Protein AF-A0A420YWV5-F1 (afdb_monomer_lite)

Structure (mmCIF, N/CA/C/O backbone):
data_AF-A0A420YWV5-F1
#
_entry.id   AF-A0A420YWV5-F1
#
loop_
_atom_site.group_PDB
_atom_site.id
_atom_site.type_symbol
_atom_site.label_atom_id
_atom_site.label_alt_id
_atom_site.label_comp_id
_atom_site.label_asym_id
_atom_site.label_entity_id
_atom_site.label_seq_id
_atom_site.pdbx_PDB_ins_code
_atom_site.Cartn_x
_atom_site.Cartn_y
_atom_site.Cartn_z
_atom_site.occupancy
_atom_site.B_iso_or_equiv
_atom_site.auth_seq_id
_atom_site.auth_comp_id
_atom_site.auth_asym_id
_atom_site.auth_atom_id
_atom_site.pdbx_PDB_model_num
ATOM 1 N N . MET A 1 1 ? 76.068 -38.790 -3.952 1.00 45.09 1 MET A N 1
ATOM 2 C CA . MET A 1 1 ? 75.768 -37.367 -4.244 1.00 45.09 1 MET A CA 1
ATOM 3 C C . MET A 1 1 ? 74.320 -37.287 -4.723 1.00 45.09 1 MET A C 1
ATOM 5 O O . MET A 1 1 ? 74.036 -37.894 -5.730 1.00 45.09 1 MET A O 1
ATOM 9 N N . LYS A 1 2 ? 73.322 -36.682 -4.079 1.00 45.44 2 LYS A N 1
ATOM 10 C CA . LYS A 1 2 ? 73.175 -35.991 -2.792 1.00 45.44 2 LYS A CA 1
ATOM 11 C C . LYS A 1 2 ? 71.663 -36.065 -2.458 1.00 45.44 2 LYS A C 1
ATOM 13 O O . LYS A 1 2 ? 70.895 -35.298 -3.023 1.00 45.44 2 LYS A O 1
ATOM 18 N N . LEU A 1 3 ? 71.235 -36.886 -1.487 1.00 48.66 3 LEU A N 1
ATOM 19 C CA . LEU A 1 3 ? 69.932 -36.693 -0.800 1.00 48.66 3 LEU A CA 1
ATOM 20 C C . LEU A 1 3 ? 69.826 -35.277 -0.189 1.00 48.66 3 LEU A C 1
ATOM 22 O O . LEU A 1 3 ? 68.739 -34.740 0.004 1.00 48.66 3 LEU A O 1
ATOM 26 N N . LYS A 1 4 ? 70.986 -34.645 0.034 1.00 47.81 4 LYS A N 1
ATOM 27 C CA . LYS A 1 4 ? 71.160 -33.234 0.390 1.00 47.81 4 LYS A CA 1
ATOM 28 C C . LYS A 1 4 ? 70.592 -32.268 -0.667 1.00 47.81 4 LYS A C 1
ATOM 30 O O . LYS A 1 4 ? 70.123 -31.208 -0.288 1.00 47.81 4 LYS A O 1
ATOM 35 N N . ASN A 1 5 ? 70.574 -32.640 -1.953 1.00 49.75 5 ASN A N 1
ATOM 36 C CA . ASN A 1 5 ? 70.065 -31.787 -3.036 1.00 49.75 5 ASN A CA 1
ATOM 37 C C . ASN A 1 5 ? 68.541 -31.849 -3.167 1.00 49.75 5 ASN A C 1
ATOM 39 O O . ASN A 1 5 ? 67.938 -30.842 -3.501 1.00 49.75 5 ASN A O 1
ATOM 43 N N . ILE A 1 6 ? 67.918 -32.992 -2.857 1.00 54.91 6 ILE A N 1
ATOM 44 C CA . ILE A 1 6 ? 66.452 -33.125 -2.881 1.00 54.91 6 ILE A CA 1
ATOM 45 C C . ILE A 1 6 ? 65.850 -32.382 -1.684 1.00 54.91 6 ILE A C 1
ATOM 47 O O . ILE A 1 6 ? 64.966 -31.558 -1.873 1.00 54.91 6 ILE A O 1
ATOM 51 N N . LYS A 1 7 ? 66.414 -32.550 -0.474 1.00 50.59 7 LYS A N 1
ATOM 52 C CA . LYS A 1 7 ? 66.009 -31.759 0.706 1.00 50.59 7 LYS A CA 1
ATOM 53 C C . LYS A 1 7 ? 66.245 -30.253 0.517 1.00 50.59 7 LYS A C 1
ATOM 55 O O . LYS A 1 7 ? 65.443 -29.450 0.980 1.00 50.59 7 LYS A O 1
ATOM 60 N N . SER A 1 8 ? 67.313 -29.876 -0.192 1.00 54.56 8 SER A N 1
ATOM 61 C CA . SER A 1 8 ? 67.596 -28.477 -0.544 1.00 54.56 8 SER A CA 1
ATOM 62 C C . SER A 1 8 ? 66.615 -27.910 -1.576 1.00 54.56 8 SER A C 1
ATOM 64 O O . SER A 1 8 ? 66.359 -26.712 -1.550 1.00 54.56 8 SER A O 1
ATOM 66 N N . LEU A 1 9 ? 66.063 -28.744 -2.464 1.00 54.84 9 LEU A N 1
ATOM 67 C CA . LEU A 1 9 ? 65.093 -28.329 -3.480 1.00 54.84 9 LEU A CA 1
ATOM 68 C C . LEU A 1 9 ? 63.676 -28.203 -2.894 1.00 54.84 9 LEU A C 1
ATOM 70 O O . LEU A 1 9 ? 62.953 -27.274 -3.235 1.00 54.84 9 LEU A O 1
ATOM 74 N N . THR A 1 10 ? 63.301 -29.072 -1.949 1.00 56.62 10 THR A N 1
ATOM 75 C CA . THR A 1 10 ? 62.013 -28.979 -1.238 1.00 56.62 10 THR A CA 1
ATOM 76 C C . THR A 1 10 ? 61.963 -27.775 -0.288 1.00 56.62 10 THR A C 1
ATOM 78 O O . THR A 1 10 ? 60.933 -27.117 -0.191 1.00 56.62 10 THR A O 1
ATOM 81 N N . LEU A 1 11 ? 63.085 -27.426 0.356 1.00 55.50 11 LEU A N 1
ATOM 82 C CA . LEU A 1 11 ? 63.178 -26.235 1.211 1.00 55.50 11 LEU A CA 1
ATOM 83 C C . LEU A 1 11 ? 63.100 -24.922 0.406 1.00 55.50 11 LEU A C 1
ATOM 85 O O . LEU A 1 11 ? 62.575 -23.931 0.905 1.00 55.50 11 LEU A O 1
ATOM 89 N N . ALA A 1 12 ? 63.562 -24.925 -0.848 1.00 57.03 12 ALA A N 1
ATOM 90 C CA . ALA A 1 12 ? 63.489 -23.762 -1.733 1.00 57.03 12 ALA A CA 1
ATOM 91 C C . ALA A 1 12 ? 62.061 -23.477 -2.240 1.00 57.03 12 ALA A C 1
ATOM 93 O O . ALA A 1 12 ? 61.694 -22.317 -2.390 1.00 57.03 12 ALA A O 1
ATOM 94 N N . ILE A 1 13 ? 61.232 -24.509 -2.446 1.00 57.78 13 ILE A N 1
ATOM 95 C CA . ILE A 1 13 ? 59.841 -24.360 -2.920 1.00 57.78 13 ILE A CA 1
ATOM 96 C C . ILE A 1 13 ? 58.902 -23.847 -1.810 1.00 57.78 13 ILE A C 1
ATOM 98 O O . ILE A 1 13 ? 57.970 -23.095 -2.092 1.00 57.78 13 ILE A O 1
ATOM 102 N N . CYS A 1 14 ? 59.170 -24.159 -0.537 1.00 55.69 14 CYS A N 1
ATOM 103 C CA . CYS A 1 14 ? 58.386 -23.616 0.581 1.00 55.69 14 CYS A CA 1
ATOM 104 C C . CYS A 1 14 ? 58.598 -22.107 0.803 1.00 55.69 14 CYS A C 1
ATOM 106 O O . CYS A 1 14 ? 57.695 -21.441 1.300 1.00 55.69 14 CYS A O 1
ATOM 108 N N . LEU A 1 15 ? 59.750 -21.550 0.414 1.00 56.78 15 LEU A N 1
ATOM 109 C CA . LEU A 1 15 ? 60.072 -20.135 0.643 1.00 56.78 15 LEU A CA 1
ATOM 110 C C . LEU A 1 15 ? 59.400 -19.176 -0.355 1.00 56.78 15 LEU A C 1
ATOM 112 O O . LEU A 1 15 ? 59.313 -17.984 -0.079 1.00 56.78 15 LEU A O 1
ATOM 116 N N . VAL A 1 16 ? 58.881 -19.678 -1.481 1.00 57.44 16 VAL A N 1
ATOM 117 C CA . VAL A 1 16 ? 58.230 -18.845 -2.514 1.00 57.44 16 VAL A CA 1
ATOM 118 C C . VAL A 1 16 ? 56.739 -18.599 -2.227 1.00 57.44 16 VAL A C 1
ATOM 120 O O . VAL A 1 16 ? 56.110 -17.791 -2.899 1.00 57.44 16 VAL A O 1
ATOM 123 N N . ASN A 1 17 ? 56.168 -19.242 -1.201 1.00 53.84 17 ASN A N 1
ATOM 124 C CA . ASN A 1 17 ? 54.762 -19.066 -0.806 1.00 53.84 17 ASN A CA 1
ATOM 125 C C . ASN A 1 17 ? 54.543 -17.961 0.246 1.00 53.84 17 ASN A C 1
ATOM 127 O O . ASN A 1 17 ? 53.420 -17.769 0.699 1.00 53.84 17 ASN A O 1
ATOM 131 N N . LEU A 1 18 ? 55.589 -17.225 0.640 1.00 53.00 18 LEU A N 1
ATOM 132 C CA . LEU A 1 18 ? 55.484 -16.149 1.638 1.00 53.00 18 LEU A CA 1
ATOM 133 C C . LEU A 1 18 ? 55.204 -14.758 1.036 1.00 53.00 18 LEU A C 1
ATOM 135 O O . LEU A 1 18 ? 55.174 -13.782 1.775 1.00 53.00 18 LEU A O 1
ATOM 139 N N . PHE A 1 19 ? 54.971 -14.659 -0.278 1.00 53.91 19 PHE A N 1
ATOM 140 C CA . PHE A 1 19 ? 54.624 -13.402 -0.966 1.00 53.91 19 PHE A CA 1
ATOM 141 C C . PHE A 1 19 ? 53.261 -13.457 -1.678 1.00 53.91 19 PHE A C 1
ATOM 143 O O . PHE A 1 19 ? 53.049 -12.779 -2.680 1.00 53.91 19 PHE A O 1
ATOM 150 N N . ALA A 1 20 ? 52.326 -14.265 -1.173 1.00 54.59 20 ALA A N 1
ATOM 151 C CA . ALA A 1 20 ? 50.912 -14.122 -1.506 1.00 54.59 20 ALA A CA 1
ATOM 152 C C . ALA A 1 20 ? 50.240 -13.267 -0.419 1.00 54.59 20 ALA A C 1
ATOM 154 O O . ALA A 1 20 ? 50.360 -13.582 0.761 1.00 54.59 20 ALA A O 1
ATOM 155 N N . CYS A 1 21 ? 49.535 -12.219 -0.847 1.00 57.03 21 CYS A N 1
ATOM 156 C CA . CYS A 1 21 ? 48.899 -11.158 -0.053 1.00 57.03 21 CYS A CA 1
ATOM 157 C C . CYS A 1 21 ? 49.842 -10.073 0.488 1.00 57.03 21 CYS A C 1
ATOM 159 O O . CYS A 1 21 ? 50.192 -10.044 1.662 1.00 57.03 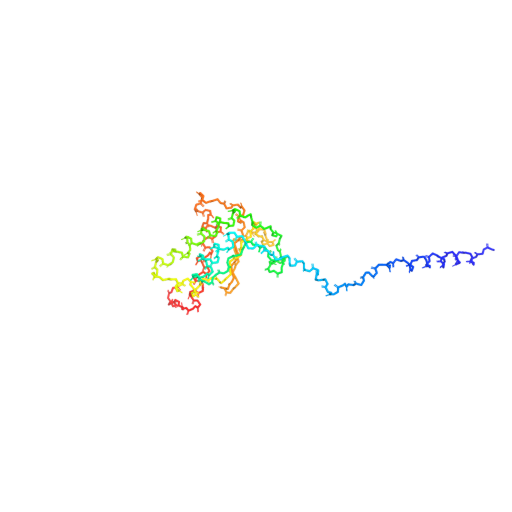21 CYS A O 1
ATOM 161 N N . SER A 1 22 ? 50.147 -9.094 -0.365 1.00 55.53 22 SER A N 1
ATOM 162 C CA . SER A 1 22 ? 50.391 -7.727 0.100 1.00 55.53 22 SER A CA 1
ATOM 163 C C . SER A 1 22 ? 49.658 -6.728 -0.796 1.00 55.53 22 SER A C 1
ATOM 165 O O . SER A 1 22 ? 50.269 -5.992 -1.564 1.00 55.53 22 SER A O 1
ATOM 167 N N . GLU A 1 23 ? 48.335 -6.716 -0.682 1.00 47.94 23 GLU A N 1
ATOM 168 C CA . GLU A 1 23 ? 47.561 -5.479 -0.787 1.00 47.94 23 GLU A CA 1
ATOM 169 C C . GLU A 1 23 ? 46.649 -5.419 0.440 1.00 47.94 23 GLU A C 1
ATOM 171 O O . GLU A 1 23 ? 45.434 -5.578 0.353 1.00 47.94 23 GLU A O 1
ATOM 176 N N . ASP A 1 24 ? 47.249 -5.189 1.610 1.00 53.78 24 ASP A N 1
ATOM 177 C CA . ASP A 1 24 ? 46.519 -4.544 2.699 1.00 53.78 24 ASP A CA 1
ATOM 178 C C . ASP A 1 24 ? 46.332 -3.083 2.278 1.00 53.78 24 ASP A C 1
ATOM 180 O O . ASP A 1 24 ? 47.054 -2.186 2.713 1.00 53.78 24 ASP A O 1
ATOM 184 N N . ASN A 1 25 ? 45.384 -2.836 1.370 1.00 57.72 25 ASN A N 1
ATOM 185 C CA . ASN A 1 25 ? 44.805 -1.507 1.281 1.00 57.72 25 ASN A CA 1
ATOM 186 C C . ASN A 1 25 ? 44.169 -1.270 2.654 1.00 57.72 25 ASN A C 1
ATOM 188 O O . ASN A 1 25 ? 43.250 -2.016 3.009 1.00 57.72 25 ASN A O 1
ATOM 192 N N . PRO A 1 26 ? 44.664 -0.315 3.463 1.00 58.12 26 PRO A N 1
ATOM 193 C CA . PRO A 1 26 ? 44.059 -0.049 4.754 1.00 58.12 26 PRO A CA 1
ATOM 194 C C . PRO A 1 26 ? 42.581 0.221 4.502 1.00 58.12 26 PRO A C 1
ATOM 196 O O . PRO A 1 26 ? 42.244 1.061 3.664 1.00 58.12 26 PRO A O 1
ATOM 199 N N . ILE A 1 27 ? 41.708 -0.540 5.171 1.00 56.66 27 ILE A N 1
ATOM 200 C CA . ILE A 1 27 ? 40.271 -0.292 5.114 1.00 56.66 27 ILE A CA 1
ATOM 201 C C . ILE A 1 27 ? 40.096 1.147 5.573 1.00 56.66 27 ILE A C 1
ATOM 203 O O . ILE A 1 27 ? 40.344 1.485 6.730 1.00 56.66 27 ILE A O 1
ATOM 207 N N . ASP A 1 28 ? 39.752 2.010 4.628 1.00 64.00 28 ASP A N 1
ATOM 208 C CA . ASP A 1 28 ? 39.484 3.403 4.903 1.00 64.00 28 ASP A CA 1
ATOM 209 C C . ASP A 1 28 ? 38.151 3.457 5.648 1.00 64.00 28 ASP A C 1
ATOM 211 O O . ASP A 1 28 ? 37.090 3.545 5.041 1.00 64.00 28 ASP A O 1
ATOM 215 N N . TYR A 1 29 ? 38.200 3.369 6.978 1.00 62.19 29 TYR A N 1
ATOM 216 C CA . TYR A 1 29 ? 37.019 3.448 7.841 1.00 62.19 29 TYR A CA 1
ATOM 217 C C . TYR A 1 29 ? 36.272 4.791 7.712 1.00 62.19 29 TYR A C 1
ATOM 219 O O . TYR A 1 29 ? 35.174 4.922 8.249 1.00 62.19 29 TYR A O 1
ATOM 227 N N . SER A 1 30 ? 36.839 5.789 7.014 1.00 60.62 30 SER A N 1
ATOM 228 C CA . SER A 1 30 ? 36.145 7.034 6.660 1.00 60.62 30 SER A CA 1
ATOM 229 C C . SER A 1 30 ? 35.299 6.912 5.386 1.00 60.62 30 SER A C 1
ATOM 231 O O . SER A 1 30 ? 34.384 7.708 5.172 1.00 60.62 30 SER A O 1
ATOM 233 N N . LYS A 1 31 ? 35.545 5.882 4.568 1.00 54.34 31 LYS A N 1
ATOM 234 C CA . LYS A 1 31 ? 34.704 5.491 3.438 1.00 54.34 31 LYS A CA 1
ATOM 235 C C . LYS A 1 31 ? 33.791 4.354 3.864 1.00 54.34 31 LYS A C 1
ATOM 237 O O . LYS A 1 31 ? 34.180 3.192 3.942 1.00 54.34 31 LYS A O 1
ATOM 242 N N . SER A 1 32 ? 32.533 4.699 4.102 1.00 57.12 32 SER A N 1
ATOM 243 C CA . SER A 1 32 ? 31.476 3.702 4.206 1.00 57.12 32 SER A CA 1
ATOM 244 C C . SER A 1 32 ? 31.423 2.861 2.921 1.00 57.12 32 SER A C 1
ATOM 246 O O . SER A 1 32 ? 31.291 3.410 1.829 1.00 57.12 32 SER A O 1
ATOM 248 N N . VAL A 1 33 ? 31.490 1.531 3.048 1.00 58.91 33 VAL A N 1
ATOM 249 C CA . VAL A 1 33 ? 31.196 0.589 1.944 1.00 58.91 33 VAL A CA 1
ATOM 250 C C . VAL A 1 33 ? 29.710 0.653 1.566 1.00 58.91 33 VAL A C 1
ATOM 252 O O . VAL A 1 33 ? 29.321 0.321 0.450 1.00 58.91 33 VAL A O 1
ATOM 255 N N . ILE A 1 34 ? 28.872 1.137 2.489 1.00 53.56 34 ILE A N 1
ATOM 256 C CA . ILE A 1 34 ? 27.491 1.512 2.212 1.00 53.56 34 ILE A CA 1
ATOM 257 C C . ILE A 1 34 ? 27.541 2.860 1.497 1.00 53.56 34 ILE A C 1
ATOM 259 O O . ILE A 1 34 ? 27.690 3.910 2.131 1.00 53.56 34 ILE A O 1
ATOM 263 N N . ILE A 1 35 ? 27.428 2.823 0.172 1.00 50.34 35 ILE A N 1
ATOM 264 C CA . ILE A 1 35 ? 27.172 4.012 -0.634 1.00 50.34 35 ILE A CA 1
ATOM 265 C C . ILE A 1 35 ? 25.704 4.384 -0.408 1.00 50.34 35 ILE A C 1
ATOM 267 O O . ILE A 1 35 ? 24.814 3.967 -1.142 1.00 50.34 35 ILE A O 1
ATOM 271 N N . THR A 1 36 ? 25.421 5.156 0.639 1.00 50.09 36 THR A N 1
ATOM 272 C CA . THR A 1 36 ? 24.160 5.901 0.720 1.00 50.09 36 THR A CA 1
ATOM 273 C C . THR A 1 36 ? 24.266 7.069 -0.246 1.00 50.09 36 THR A C 1
ATOM 275 O O . THR A 1 36 ? 24.562 8.194 0.156 1.00 50.09 36 THR A O 1
ATOM 278 N N . GLU A 1 37 ? 24.064 6.811 -1.539 1.00 53.66 37 GLU A N 1
ATOM 279 C CA . GLU A 1 37 ? 23.691 7.910 -2.420 1.00 53.66 37 GLU A CA 1
ATOM 280 C C . GLU A 1 37 ? 22.388 8.491 -1.858 1.00 53.66 37 GLU A C 1
ATOM 282 O O . GLU A 1 37 ? 21.447 7.731 -1.594 1.00 53.66 37 GLU A O 1
ATOM 287 N N . PRO A 1 38 ? 22.304 9.808 -1.610 1.00 51.84 38 PRO A N 1
ATOM 288 C CA . PRO A 1 38 ? 21.031 10.411 -1.274 1.00 51.84 38 PRO A CA 1
ATOM 289 C C . PRO A 1 38 ? 20.099 10.150 -2.455 1.00 51.84 38 PRO A C 1
ATOM 291 O O . PRO A 1 38 ? 20.272 10.724 -3.529 1.00 51.84 38 PRO A O 1
ATOM 294 N N . THR A 1 39 ? 19.125 9.253 -2.281 1.00 60.19 39 THR A N 1
ATOM 295 C CA . THR A 1 39 ? 18.103 9.033 -3.299 1.00 60.19 39 THR A CA 1
ATOM 296 C C . THR A 1 39 ? 17.392 10.358 -3.502 1.00 60.19 39 THR A C 1
ATOM 298 O O . THR A 1 39 ? 16.673 10.815 -2.610 1.00 60.19 39 THR A O 1
ATOM 301 N N . VAL A 1 40 ? 17.627 10.998 -4.646 1.00 72.12 40 VAL A N 1
ATOM 302 C CA . VAL A 1 40 ? 16.972 12.258 -4.986 1.00 72.12 40 VAL A CA 1
ATOM 303 C C . VAL A 1 40 ? 15.467 12.010 -4.965 1.00 72.12 40 VAL A C 1
ATOM 305 O O . VAL A 1 40 ? 14.963 11.173 -5.715 1.00 72.12 40 VAL A O 1
ATOM 308 N N . SER A 1 41 ? 14.771 12.704 -4.061 1.00 81.44 41 SER A N 1
ATOM 309 C CA . SER A 1 41 ? 13.318 12.606 -3.917 1.00 81.44 41 SER A CA 1
ATOM 310 C C . SER A 1 41 ? 12.655 12.973 -5.243 1.00 81.44 41 SER A C 1
ATOM 312 O O . SER A 1 41 ? 12.824 14.087 -5.752 1.00 81.44 41 SER A O 1
ATOM 314 N N . ASN A 1 42 ? 11.926 12.020 -5.819 1.00 90.88 42 ASN A N 1
ATOM 315 C CA . ASN A 1 42 ? 11.205 12.204 -7.071 1.00 90.88 42 ASN A CA 1
ATOM 316 C C . ASN A 1 42 ? 9.741 12.611 -6.816 1.00 90.88 42 ASN A C 1
ATOM 318 O O . ASN A 1 42 ? 9.274 12.706 -5.680 1.00 90.88 42 ASN A O 1
ATOM 322 N N . ASN A 1 43 ? 8.991 12.883 -7.887 1.00 96.00 43 ASN A N 1
ATOM 323 C CA . ASN A 1 43 ? 7.590 13.301 -7.766 1.00 96.00 43 ASN A CA 1
ATOM 324 C C . ASN A 1 43 ? 6.692 12.222 -7.150 1.00 96.00 43 ASN A C 1
ATOM 326 O O . ASN A 1 43 ? 5.711 12.561 -6.494 1.00 96.00 43 ASN A O 1
ATOM 330 N N . PHE A 1 44 ? 7.020 10.943 -7.344 1.00 96.31 44 PHE A N 1
ATOM 331 C CA . PHE A 1 44 ? 6.265 9.854 -6.741 1.00 96.31 44 PHE A CA 1
ATOM 332 C C . PHE A 1 44 ? 6.526 9.756 -5.234 1.00 96.31 44 PHE A C 1
ATOM 334 O O . PHE A 1 44 ? 5.571 9.605 -4.483 1.00 96.31 44 PHE A O 1
ATOM 341 N N . ASP A 1 45 ? 7.765 9.960 -4.777 1.00 95.75 45 ASP A N 1
ATOM 342 C CA . ASP A 1 45 ? 8.090 10.038 -3.345 1.00 95.75 45 ASP A CA 1
ATOM 343 C C . ASP A 1 45 ? 7.252 11.142 -2.661 1.00 95.75 45 ASP A C 1
ATOM 345 O O . ASP A 1 45 ? 6.571 10.894 -1.671 1.00 95.75 45 ASP A O 1
ATOM 349 N N . LYS A 1 46 ? 7.179 12.337 -3.266 1.00 96.81 46 LYS A N 1
ATOM 350 C CA . LYS A 1 46 ? 6.332 13.440 -2.765 1.00 96.81 46 LYS A CA 1
ATOM 351 C C . LYS A 1 46 ? 4.840 13.107 -2.786 1.00 96.81 46 LYS A C 1
ATOM 353 O O . LYS A 1 46 ? 4.089 13.550 -1.917 1.00 96.81 46 LYS A O 1
ATOM 358 N N . TRP A 1 47 ? 4.391 12.368 -3.801 1.00 98.00 47 TRP A N 1
ATOM 359 C CA . TRP A 1 47 ? 3.004 11.924 -3.889 1.00 98.00 47 TRP A CA 1
ATOM 360 C C . TRP A 1 47 ? 2.671 10.953 -2.754 1.00 98.00 47 TRP A C 1
ATOM 362 O O . TRP A 1 47 ? 1.623 11.116 -2.132 1.00 98.00 47 TRP A O 1
ATOM 372 N N . LEU A 1 48 ? 3.560 10.005 -2.446 1.00 98.19 48 LEU A N 1
ATOM 373 C CA . LEU A 1 48 ? 3.411 9.080 -1.319 1.00 98.19 48 LEU A CA 1
ATOM 374 C C . LEU A 1 48 ? 3.361 9.835 0.011 1.00 98.19 48 LEU A C 1
ATOM 376 O O . LEU A 1 48 ? 2.466 9.582 0.817 1.00 98.19 48 LEU A O 1
ATOM 380 N N . ASP A 1 49 ? 4.243 10.816 0.201 1.00 96.81 49 ASP A N 1
ATOM 381 C CA . ASP A 1 49 ? 4.260 11.637 1.412 1.00 96.81 49 ASP A CA 1
ATOM 382 C C . ASP A 1 49 ? 2.928 12.367 1.626 1.00 96.81 49 ASP A C 1
ATOM 384 O O . ASP A 1 49 ? 2.349 12.338 2.713 1.00 96.81 49 ASP A O 1
ATOM 388 N N . HIS A 1 50 ? 2.411 13.004 0.574 1.00 98.12 50 HIS A N 1
ATOM 389 C CA . HIS A 1 50 ? 1.202 13.817 0.662 1.00 98.12 50 HIS A CA 1
ATOM 390 C C . HIS A 1 50 ? -0.087 12.991 0.734 1.00 98.12 50 HIS A C 1
ATOM 392 O O . HIS A 1 50 ? -1.020 13.375 1.434 1.00 98.12 50 HIS A O 1
ATOM 398 N N . ASN A 1 51 ? -0.158 11.875 0.004 1.00 98.19 51 ASN A N 1
ATOM 399 C CA . ASN A 1 51 ? -1.400 11.120 -0.177 1.00 98.19 51 ASN A CA 1
ATOM 400 C C . ASN A 1 51 ? -1.495 9.877 0.706 1.00 98.19 51 ASN A C 1
ATOM 402 O O . ASN A 1 51 ? -2.588 9.333 0.844 1.00 98.19 51 ASN A O 1
ATOM 406 N N . ILE A 1 52 ? -0.377 9.407 1.264 1.00 97.94 52 ILE A N 1
ATOM 407 C CA . ILE A 1 52 ? -0.334 8.190 2.078 1.00 97.94 52 ILE A CA 1
ATOM 408 C C . ILE A 1 52 ? 0.255 8.483 3.461 1.00 97.94 52 ILE A C 1
ATOM 410 O O . ILE A 1 52 ? -0.444 8.349 4.467 1.00 97.94 52 ILE A O 1
ATOM 414 N N . LEU A 1 53 ? 1.511 8.929 3.535 1.00 96.75 53 LEU A N 1
ATOM 415 C CA . LEU A 1 53 ? 2.198 9.094 4.819 1.00 96.75 53 LEU A CA 1
ATOM 416 C C . LEU A 1 53 ? 1.536 10.160 5.699 1.00 96.75 53 LEU A C 1
ATOM 418 O O . LEU A 1 53 ? 1.229 9.890 6.857 1.00 96.75 53 LEU A O 1
ATOM 422 N N . GLY A 1 54 ? 1.278 11.352 5.162 1.00 97.31 54 GLY A N 1
ATOM 423 C CA . GLY A 1 54 ? 0.670 12.452 5.909 1.00 97.31 54 GLY A CA 1
ATOM 424 C C . GLY A 1 54 ? -0.718 12.102 6.464 1.00 97.31 54 GLY A C 1
ATOM 425 O O . GLY A 1 54 ? -0.906 12.149 7.685 1.00 97.31 54 GLY A O 1
ATOM 426 N N . PRO A 1 55 ? -1.683 11.706 5.613 1.00 97.31 55 PRO A N 1
ATOM 427 C CA . PRO A 1 55 ? -3.045 11.422 6.056 1.00 97.31 55 PRO A CA 1
ATOM 428 C C . PRO A 1 55 ? -3.152 10.166 6.929 1.00 97.31 55 PRO A C 1
ATOM 430 O O . PRO A 1 55 ? -3.893 10.170 7.912 1.00 97.31 55 PRO A O 1
ATOM 433 N N . TYR A 1 56 ? -2.376 9.112 6.648 1.00 96.69 56 TYR A N 1
ATOM 434 C CA . TYR A 1 56 ? -2.594 7.795 7.264 1.00 96.69 56 TYR A CA 1
ATOM 435 C C . TYR A 1 56 ? -1.481 7.315 8.199 1.00 96.69 56 TYR A C 1
ATOM 437 O O . TYR A 1 56 ? -1.687 6.347 8.931 1.00 96.69 56 TYR A O 1
ATOM 445 N N . ASN A 1 57 ? -0.325 7.985 8.224 1.00 95.44 57 ASN A N 1
ATOM 446 C CA . ASN A 1 57 ? 0.874 7.528 8.933 1.00 95.44 57 ASN A CA 1
ATOM 447 C C . ASN A 1 57 ? 1.317 6.118 8.484 1.00 95.44 57 ASN A C 1
ATOM 449 O O . ASN A 1 57 ? 1.566 5.233 9.307 1.00 95.44 57 ASN A O 1
ATOM 453 N N . ILE A 1 58 ? 1.355 5.915 7.163 1.00 95.38 58 ILE A N 1
ATOM 454 C CA . ILE A 1 58 ? 1.774 4.673 6.504 1.00 95.38 58 ILE A CA 1
ATOM 455 C C . ILE A 1 58 ? 2.961 4.985 5.589 1.00 95.38 58 ILE A C 1
ATOM 457 O O . ILE A 1 58 ? 2.856 5.820 4.694 1.00 95.38 58 ILE A O 1
ATOM 461 N N . ASP A 1 59 ? 4.076 4.291 5.795 1.00 95.06 59 ASP A N 1
ATOM 462 C CA . ASP A 1 59 ? 5.263 4.346 4.943 1.00 95.06 59 ASP A CA 1
ATOM 463 C C . ASP A 1 59 ? 5.166 3.267 3.852 1.00 95.06 59 ASP A C 1
ATOM 465 O O . ASP A 1 59 ? 5.405 2.081 4.101 1.00 95.06 59 ASP A O 1
ATOM 469 N N . LEU A 1 60 ? 4.752 3.664 2.645 1.00 95.69 60 LEU A N 1
ATOM 470 C CA . LEU A 1 60 ? 4.701 2.776 1.484 1.00 95.69 60 LEU A CA 1
ATOM 471 C C . LEU A 1 60 ? 6.006 2.883 0.694 1.00 95.69 60 LEU A C 1
ATOM 473 O O . LEU A 1 60 ? 6.342 3.933 0.149 1.00 95.69 60 LEU A O 1
ATOM 477 N N . ARG A 1 61 ? 6.721 1.764 0.583 1.00 93.38 61 ARG A N 1
ATOM 478 C CA . ARG A 1 61 ? 8.091 1.700 0.075 1.00 93.38 61 ARG A CA 1
ATOM 479 C C . ARG A 1 61 ? 8.164 0.815 -1.159 1.00 93.38 61 ARG A C 1
ATOM 481 O O . ARG A 1 61 ? 7.736 -0.332 -1.143 1.00 93.38 61 ARG A O 1
ATOM 488 N N . TYR A 1 62 ? 8.748 1.341 -2.228 1.00 91.88 62 TYR A N 1
ATOM 489 C CA . TYR A 1 62 ? 8.967 0.608 -3.484 1.00 91.88 62 TYR A CA 1
ATOM 490 C C . TYR A 1 62 ? 10.449 0.414 -3.825 1.00 91.88 62 TYR A C 1
ATOM 492 O O . TYR A 1 62 ? 10.799 -0.371 -4.704 1.00 91.88 62 TYR A O 1
ATOM 500 N N . LYS A 1 63 ? 11.332 1.138 -3.133 1.00 87.25 63 LYS A N 1
ATOM 501 C CA . LYS A 1 63 ? 12.783 0.981 -3.230 1.00 87.25 63 LYS A CA 1
ATOM 502 C C . LYS A 1 63 ? 13.193 -0.109 -2.243 1.00 87.25 63 LYS A C 1
ATOM 504 O O . LYS A 1 63 ? 12.996 0.060 -1.040 1.00 87.25 63 LYS A O 1
ATOM 509 N N . ILE A 1 64 ? 13.746 -1.213 -2.745 1.00 74.06 64 ILE A N 1
ATOM 510 C CA . ILE A 1 64 ? 14.282 -2.276 -1.887 1.00 74.06 64 ILE A CA 1
ATOM 511 C C . ILE A 1 64 ? 15.412 -1.694 -1.034 1.00 74.06 64 ILE A C 1
ATOM 513 O O . ILE A 1 64 ? 16.332 -1.066 -1.553 1.00 74.06 64 ILE A O 1
ATOM 517 N N . LYS A 1 65 ? 15.330 -1.904 0.282 1.00 66.00 65 LYS A N 1
ATOM 518 C CA . LYS A 1 65 ? 16.450 -1.703 1.201 1.00 66.00 65 LYS A CA 1
ATOM 519 C C . LYS A 1 65 ? 17.091 -3.062 1.449 1.00 66.00 65 LYS A C 1
ATOM 521 O O . LYS A 1 65 ? 16.462 -3.920 2.065 1.00 66.00 65 LYS A O 1
ATOM 526 N N . ASP A 1 66 ? 18.338 -3.230 1.018 1.00 57.47 66 ASP A N 1
ATOM 527 C CA . ASP A 1 66 ? 19.060 -4.513 1.074 1.00 57.47 66 ASP A CA 1
ATOM 528 C C . ASP A 1 66 ? 19.138 -5.129 2.485 1.00 57.47 66 ASP A C 1
ATOM 530 O O . ASP A 1 66 ? 19.257 -6.341 2.629 1.00 57.47 66 ASP A O 1
ATOM 534 N N . ASN A 1 67 ? 19.023 -4.317 3.543 1.00 56.41 67 ASN A N 1
ATOM 535 C CA . ASN A 1 67 ? 19.103 -4.768 4.938 1.00 56.41 67 ASN A CA 1
ATOM 536 C C . ASN A 1 67 ? 17.744 -5.134 5.582 1.00 56.41 67 ASN A C 1
ATOM 538 O O . ASN A 1 67 ? 17.704 -5.517 6.747 1.00 56.41 67 ASN A O 1
ATOM 542 N N . GLU A 1 68 ? 16.617 -4.973 4.878 1.00 55.22 68 GLU A N 1
ATOM 543 C CA . GLU A 1 68 ? 15.270 -5.192 5.447 1.00 55.22 68 GLU A CA 1
ATOM 544 C C . GLU A 1 68 ? 14.453 -6.277 4.727 1.00 55.22 68 GLU A C 1
ATOM 546 O O . GLU A 1 68 ? 13.397 -6.691 5.218 1.00 55.22 68 GLU A O 1
ATOM 551 N N . THR A 1 69 ? 14.928 -6.766 3.581 1.00 57.28 69 THR A N 1
ATOM 552 C CA . THR A 1 69 ? 14.306 -7.885 2.870 1.00 57.28 69 THR A CA 1
ATOM 553 C C . THR A 1 69 ? 14.752 -9.220 3.451 1.00 57.28 69 THR A C 1
ATOM 555 O O . THR A 1 69 ? 15.931 -9.419 3.736 1.00 57.28 69 THR A O 1
ATOM 558 N N . SER A 1 70 ? 13.814 -10.161 3.597 1.00 58.38 70 SER A N 1
ATOM 559 C CA . SER A 1 70 ? 14.140 -11.527 4.016 1.00 58.38 70 SER A CA 1
ATOM 560 C C . SER A 1 70 ? 15.228 -12.114 3.113 1.00 58.38 70 SER A C 1
ATOM 562 O O . SER A 1 70 ? 15.007 -12.292 1.915 1.00 58.38 70 SER A O 1
ATOM 564 N N . MET A 1 71 ? 16.377 -12.472 3.696 1.00 59.56 71 MET A N 1
ATOM 565 C CA . MET A 1 71 ? 17.478 -13.135 2.980 1.00 59.56 71 MET A CA 1
ATOM 566 C C . MET A 1 71 ? 17.109 -14.545 2.489 1.00 59.56 71 MET A C 1
ATOM 568 O O . MET A 1 71 ? 17.908 -15.208 1.834 1.00 59.56 71 MET A O 1
ATOM 572 N N . THR A 1 72 ? 15.910 -15.029 2.825 1.00 57.94 72 THR A N 1
ATOM 573 C CA . THR A 1 72 ? 15.396 -16.336 2.408 1.00 57.94 72 THR A CA 1
ATOM 574 C C . THR A 1 72 ? 14.921 -16.347 0.954 1.00 57.94 72 THR A C 1
ATOM 576 O O . THR A 1 72 ? 14.872 -17.415 0.349 1.00 57.94 72 THR A O 1
ATOM 579 N N . TYR A 1 73 ? 14.574 -15.192 0.375 1.00 62.34 73 TYR A N 1
ATOM 580 C CA . TYR A 1 73 ? 13.985 -15.119 -0.963 1.00 62.34 73 TYR A CA 1
ATOM 581 C C . TYR A 1 73 ? 14.886 -14.359 -1.942 1.00 62.34 73 TYR A C 1
ATOM 583 O O . TYR A 1 73 ? 15.445 -13.315 -1.615 1.00 62.34 73 TYR A O 1
ATOM 591 N N . HIS A 1 74 ? 14.974 -14.846 -3.182 1.00 69.06 74 HIS A N 1
ATOM 592 C CA . HIS A 1 74 ? 15.592 -14.109 -4.286 1.00 69.06 74 HIS A CA 1
ATOM 593 C C . HIS A 1 74 ? 14.587 -13.099 -4.846 1.00 69.06 74 HIS A C 1
ATOM 595 O O . HIS A 1 74 ? 13.768 -13.438 -5.701 1.00 69.06 74 HIS A O 1
ATOM 601 N N . LEU A 1 75 ? 14.613 -11.877 -4.311 1.00 79.56 75 LEU A N 1
ATOM 602 C CA . LEU A 1 75 ? 13.631 -10.842 -4.624 1.00 79.56 75 LEU A CA 1
ATOM 603 C C . LEU A 1 75 ? 14.139 -9.868 -5.691 1.00 79.56 75 LEU A C 1
ATOM 605 O O . LEU A 1 75 ? 15.265 -9.384 -5.612 1.00 79.56 75 LEU A O 1
ATOM 609 N N . ALA A 1 76 ? 13.288 -9.556 -6.669 1.00 81.50 76 ALA A N 1
ATOM 610 C CA . ALA A 1 76 ? 13.524 -8.495 -7.643 1.00 81.50 76 ALA A CA 1
ATOM 611 C C . ALA A 1 76 ? 12.802 -7.201 -7.224 1.00 81.50 76 ALA A C 1
ATOM 613 O O . ALA A 1 76 ? 11.691 -7.269 -6.680 1.00 81.50 76 ALA A O 1
ATOM 614 N N . PRO A 1 77 ? 13.381 -6.020 -7.510 1.00 86.12 77 PRO A N 1
ATOM 615 C CA . PRO A 1 77 ? 12.734 -4.742 -7.239 1.00 86.12 77 PRO A CA 1
ATOM 616 C C . PRO A 1 77 ? 11.438 -4.581 -8.034 1.00 86.12 77 PRO A C 1
ATOM 618 O O . PRO A 1 77 ? 11.289 -5.102 -9.145 1.00 86.12 77 PRO A O 1
ATOM 621 N N . ALA A 1 78 ? 10.495 -3.846 -7.445 1.00 91.12 78 ALA A N 1
ATOM 622 C CA . ALA A 1 78 ? 9.276 -3.458 -8.132 1.00 91.12 78 ALA A CA 1
ATOM 623 C C . ALA A 1 78 ? 9.593 -2.438 -9.236 1.00 91.12 78 ALA A C 1
ATOM 625 O O . ALA A 1 78 ? 10.316 -1.463 -9.023 1.00 91.12 78 ALA A O 1
ATOM 626 N N . GLU A 1 79 ? 9.038 -2.653 -10.426 1.00 93.81 79 GLU A N 1
ATOM 627 C CA . GLU A 1 79 ? 9.097 -1.692 -11.521 1.00 93.81 79 GLU A CA 1
ATOM 628 C C . GLU A 1 79 ? 8.446 -0.379 -11.082 1.00 93.81 79 GLU A C 1
ATOM 630 O O . GLU A 1 79 ? 7.385 -0.370 -10.450 1.00 93.81 79 GLU A O 1
ATOM 635 N N . PHE A 1 80 ? 9.062 0.746 -11.437 1.00 93.62 80 PHE A N 1
ATOM 636 C CA . PHE A 1 80 ? 8.626 2.064 -10.979 1.00 93.62 80 PHE A CA 1
ATOM 637 C C . PHE A 1 80 ? 7.159 2.356 -11.337 1.00 93.62 80 PHE A C 1
ATOM 639 O O . PHE A 1 80 ? 6.349 2.665 -10.466 1.00 93.62 80 PHE A O 1
ATOM 646 N N . GLU A 1 81 ? 6.775 2.140 -12.597 1.00 95.75 81 GLU A N 1
ATOM 647 C CA . GLU A 1 81 ? 5.398 2.347 -13.070 1.00 95.75 81 GLU A CA 1
ATOM 648 C C . GLU A 1 81 ? 4.387 1.415 -12.391 1.00 95.75 81 GLU A C 1
ATOM 650 O O . GLU A 1 81 ? 3.248 1.794 -12.110 1.00 95.75 81 GLU A O 1
ATOM 655 N N . LYS A 1 82 ? 4.797 0.179 -12.095 1.00 96.38 82 LYS A N 1
ATOM 656 C CA . LYS A 1 82 ? 3.957 -0.792 -11.385 1.00 96.38 82 LYS A CA 1
ATOM 657 C C . LYS A 1 82 ? 3.791 -0.407 -9.919 1.00 96.38 82 LYS A C 1
ATOM 659 O O . LYS A 1 82 ? 2.700 -0.559 -9.377 1.00 96.38 82 LYS A O 1
ATOM 664 N N . SER A 1 83 ? 4.827 0.174 -9.322 1.00 96.38 83 SER A N 1
ATOM 665 C CA . SER A 1 83 ? 4.802 0.714 -7.963 1.00 96.38 83 SER A CA 1
ATOM 666 C C . SER A 1 83 ? 3.840 1.893 -7.844 1.00 96.38 83 SER A C 1
ATOM 668 O O . SER A 1 83 ? 3.020 1.916 -6.929 1.00 96.38 83 SER A O 1
ATOM 670 N N . ILE A 1 84 ? 3.861 2.819 -8.812 1.00 97.12 84 ILE A N 1
ATOM 671 C CA . ILE A 1 84 ? 2.896 3.928 -8.885 1.00 97.12 84 ILE A CA 1
ATOM 672 C C . ILE A 1 84 ? 1.470 3.386 -8.937 1.00 97.12 84 ILE A C 1
ATOM 674 O O . ILE A 1 84 ? 0.618 3.804 -8.150 1.00 97.12 84 ILE A O 1
ATOM 678 N N . ARG A 1 85 ? 1.203 2.437 -9.841 1.00 97.00 85 ARG A N 1
ATOM 679 C CA . ARG A 1 85 ? -0.130 1.837 -9.991 1.00 97.00 85 ARG A CA 1
ATOM 680 C C . ARG A 1 85 ? -0.578 1.131 -8.717 1.00 97.00 85 ARG A C 1
ATOM 682 O O . ARG A 1 85 ? -1.698 1.357 -8.273 1.00 97.00 85 ARG A O 1
ATOM 689 N N . MET A 1 86 ? 0.289 0.321 -8.115 1.00 97.00 86 MET A N 1
ATOM 690 C CA . MET A 1 86 ? -0.026 -0.381 -6.874 1.00 97.00 86 MET A CA 1
ATOM 691 C C . MET A 1 86 ? -0.330 0.596 -5.734 1.00 97.00 86 MET A C 1
ATOM 693 O O . MET A 1 86 ? -1.316 0.408 -5.032 1.00 97.00 86 MET A O 1
ATOM 697 N N . ALA A 1 87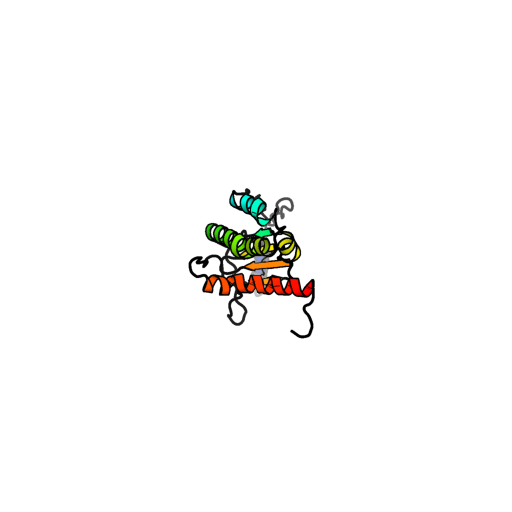 ? 0.445 1.673 -5.579 1.00 97.75 87 ALA A N 1
ATOM 698 C CA . ALA A 1 87 ? 0.195 2.669 -4.537 1.00 97.75 87 ALA A CA 1
ATOM 699 C C . ALA A 1 87 ? -1.163 3.372 -4.704 1.00 97.75 87 ALA A C 1
ATOM 701 O O . ALA A 1 87 ? -1.880 3.563 -3.723 1.00 97.75 87 ALA A O 1
ATOM 702 N N . HIS A 1 88 ? -1.557 3.696 -5.941 1.00 98.00 88 HIS A N 1
ATOM 703 C CA . HIS A 1 88 ? -2.892 4.234 -6.219 1.00 98.00 88 HIS A CA 1
ATOM 704 C C . HIS A 1 88 ? -3.996 3.217 -5.910 1.00 98.00 88 HIS A C 1
ATOM 706 O O . HIS A 1 88 ? -5.011 3.591 -5.330 1.00 98.00 88 HIS A O 1
ATOM 712 N N . LEU A 1 89 ? -3.797 1.939 -6.250 1.00 97.50 89 LEU A N 1
ATOM 713 C CA . LEU A 1 89 ? -4.760 0.883 -5.934 1.00 97.50 89 LEU A CA 1
ATOM 714 C C . LEU A 1 89 ? -4.899 0.669 -4.423 1.00 97.50 89 LEU A C 1
ATOM 716 O O . LEU A 1 89 ? -6.020 0.599 -3.940 1.00 97.50 89 LEU A O 1
ATOM 720 N N . VAL A 1 90 ? -3.795 0.618 -3.669 1.00 96.38 90 VAL A N 1
ATOM 721 C CA . VAL A 1 90 ? -3.825 0.514 -2.198 1.00 96.38 90 VAL A CA 1
ATOM 722 C C . VAL A 1 90 ? -4.565 1.701 -1.592 1.00 96.38 90 VAL A C 1
ATOM 724 O O . VAL A 1 90 ? -5.429 1.514 -0.738 1.00 96.38 90 VAL A O 1
ATOM 727 N N . LYS A 1 91 ? -4.268 2.921 -2.051 1.00 97.50 91 LYS A N 1
ATOM 728 C CA . LYS A 1 91 ? -4.968 4.117 -1.584 1.00 97.50 91 LYS A CA 1
ATOM 729 C C . LYS A 1 91 ? -6.473 4.019 -1.847 1.00 97.50 91 LYS A C 1
ATOM 731 O O . LYS A 1 91 ? -7.247 4.188 -0.915 1.00 97.50 91 LYS A O 1
ATOM 736 N N . TYR A 1 92 ? -6.871 3.692 -3.072 1.00 97.44 92 TYR A N 1
ATOM 737 C CA . TYR A 1 92 ? -8.275 3.688 -3.482 1.00 97.44 92 TYR A CA 1
ATOM 738 C C . TYR A 1 92 ? -9.080 2.522 -2.880 1.00 97.44 92 TYR A C 1
ATOM 740 O O . TYR A 1 92 ? -10.117 2.729 -2.253 1.00 97.44 92 TYR A O 1
ATOM 748 N N . LEU A 1 93 ? -8.585 1.290 -3.031 1.00 95.62 93 LEU A N 1
ATOM 749 C CA . LEU A 1 93 ? -9.300 0.060 -2.665 1.00 95.62 93 LEU A CA 1
ATOM 750 C C . LEU A 1 93 ? -9.209 -0.282 -1.174 1.00 95.62 93 LEU A C 1
ATOM 752 O O . LEU A 1 93 ? -10.018 -1.064 -0.680 1.00 95.62 93 LEU A O 1
ATOM 756 N N . CYS A 1 94 ? -8.235 0.283 -0.457 1.00 93.81 94 CYS A N 1
ATOM 757 C CA . CYS A 1 94 ? -8.091 0.062 0.979 1.00 93.81 94 CYS A CA 1
ATOM 758 C C . CYS A 1 94 ? -8.352 1.346 1.759 1.00 93.81 94 CYS A C 1
ATOM 760 O O . CYS A 1 94 ? -9.351 1.432 2.463 1.00 93.81 94 CYS A O 1
ATOM 762 N N . LEU A 1 95 ? -7.461 2.335 1.656 1.00 96.00 95 LEU A N 1
ATOM 763 C CA . LEU A 1 95 ? -7.451 3.472 2.584 1.00 96.00 95 LEU A CA 1
ATOM 764 C C . LEU A 1 95 ? -8.720 4.326 2.439 1.00 96.00 95 LEU A C 1
ATOM 766 O O . LEU A 1 95 ? -9.475 4.475 3.394 1.00 96.00 95 LEU A O 1
ATOM 770 N N . GLU A 1 96 ? -9.015 4.790 1.226 1.00 97.69 96 GLU A N 1
ATOM 771 C CA . GLU A 1 96 ? -10.183 5.634 0.949 1.00 97.69 96 GLU A CA 1
ATOM 772 C C . GLU A 1 96 ? -11.503 4.880 1.106 1.00 97.69 96 GLU A C 1
ATOM 774 O O . GLU A 1 96 ? -12.481 5.452 1.574 1.00 97.69 96 GLU A O 1
ATOM 779 N N . THR A 1 97 ? -11.526 3.584 0.781 1.00 96.25 97 THR A N 1
ATOM 780 C CA . THR A 1 97 ? -12.717 2.746 0.982 1.00 96.25 97 THR A CA 1
ATOM 781 C C . THR A 1 97 ? -13.100 2.677 2.467 1.00 96.25 97 THR A C 1
ATOM 783 O O . THR A 1 97 ? -14.279 2.753 2.817 1.00 96.25 97 THR A O 1
ATOM 786 N N . TYR A 1 98 ? -12.119 2.574 3.368 1.00 95.69 98 TYR A N 1
ATOM 787 C CA . TYR A 1 98 ? -12.380 2.600 4.808 1.00 95.69 98 TYR A CA 1
ATOM 788 C C . TYR A 1 98 ? -12.711 3.998 5.331 1.00 95.69 98 TYR A C 1
ATOM 790 O O . TYR A 1 98 ? -13.562 4.121 6.216 1.00 95.69 98 TYR A O 1
ATOM 798 N N . ASP A 1 99 ? -12.084 5.042 4.792 1.00 97.12 99 ASP A N 1
ATOM 799 C CA . ASP A 1 99 ? -12.429 6.422 5.137 1.00 97.12 99 ASP A CA 1
ATOM 800 C C . ASP A 1 99 ? -13.880 6.730 4.774 1.00 97.12 99 ASP A C 1
ATOM 802 O O . ASP A 1 99 ? -14.607 7.286 5.591 1.00 97.12 99 ASP A O 1
ATOM 806 N N . GLU A 1 100 ? -14.324 6.327 3.582 1.00 97.69 100 GLU A N 1
ATOM 807 C CA . GLU A 1 100 ? -15.705 6.494 3.130 1.00 97.69 100 GLU A CA 1
ATOM 808 C C . GLU A 1 100 ? -16.677 5.735 4.040 1.00 97.69 100 GLU A C 1
ATOM 810 O O . GLU A 1 100 ? -17.682 6.291 4.484 1.00 97.69 100 GLU A O 1
ATOM 815 N N . ALA A 1 101 ? -16.352 4.485 4.383 1.00 96.31 101 ALA A N 1
ATOM 816 C CA . ALA A 1 101 ? -17.198 3.657 5.236 1.00 96.31 101 ALA A CA 1
ATOM 817 C C . ALA A 1 101 ? -17.291 4.164 6.687 1.00 96.31 101 ALA A C 1
ATOM 819 O O . ALA A 1 101 ? -18.305 3.946 7.353 1.00 96.31 101 ALA A O 1
ATOM 820 N N . THR A 1 102 ? -16.238 4.804 7.202 1.00 94.81 102 THR A N 1
ATOM 821 C CA . THR A 1 102 ? -16.149 5.223 8.614 1.00 94.81 102 THR A CA 1
ATOM 822 C C . THR A 1 102 ? -16.334 6.728 8.818 1.00 94.81 102 THR A C 1
ATOM 824 O O . THR A 1 102 ? -16.533 7.175 9.948 1.00 94.81 102 THR A O 1
ATOM 827 N N . GLY A 1 103 ? -16.274 7.515 7.743 1.00 95.88 103 GLY A N 1
ATOM 828 C CA . GLY A 1 103 ? -16.282 8.975 7.762 1.00 95.88 103 GLY A CA 1
ATOM 829 C C . GLY A 1 103 ? -15.005 9.606 8.333 1.00 95.88 103 GLY A C 1
ATOM 830 O O . GLY A 1 103 ? -15.021 10.792 8.664 1.00 95.88 103 GLY A O 1
ATOM 831 N N . SER A 1 104 ? -13.920 8.842 8.518 1.00 95.31 104 SER A N 1
ATOM 832 C CA . SER A 1 104 ? -12.692 9.328 9.159 1.00 95.31 104 SER A CA 1
ATOM 833 C C . SER A 1 104 ? -11.451 8.517 8.788 1.00 95.31 104 SER A C 1
ATOM 835 O O . SER A 1 104 ? -11.481 7.293 8.748 1.00 95.31 104 SER A O 1
ATOM 837 N N . THR A 1 105 ? -10.307 9.198 8.686 1.00 95.31 105 THR A N 1
ATOM 838 C CA . THR A 1 105 ? -8.995 8.553 8.540 1.00 95.31 105 THR A CA 1
ATOM 839 C C . THR A 1 105 ? -8.536 7.808 9.795 1.00 95.31 105 THR A C 1
ATOM 841 O O . THR A 1 105 ? -7.623 6.989 9.726 1.00 95.31 105 THR A O 1
ATOM 844 N N . GLU A 1 106 ? -9.125 8.073 10.968 1.00 93.50 106 GLU A N 1
ATOM 845 C CA . GLU A 1 106 ? -8.658 7.510 12.246 1.00 93.50 106 GLU A CA 1
ATOM 846 C C . GLU A 1 106 ? -8.762 5.983 12.311 1.00 93.50 106 GLU A C 1
ATOM 848 O O . GLU A 1 106 ? -7.928 5.315 12.929 1.00 93.50 106 GLU A O 1
ATOM 853 N N . PHE A 1 107 ? -9.746 5.402 11.626 1.00 91.81 107 PHE A N 1
ATOM 854 C CA . PHE A 1 107 ? -9.895 3.953 11.568 1.00 91.81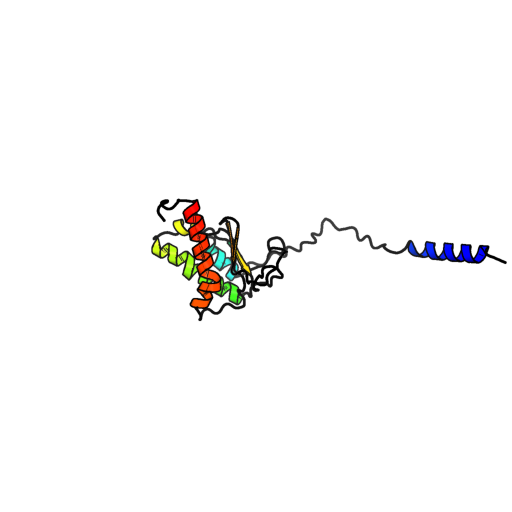 107 PHE A CA 1
ATOM 855 C C . PHE A 1 107 ? -8.710 3.293 10.847 1.00 91.81 107 PHE A C 1
ATOM 857 O O . PHE A 1 107 ? -8.082 2.372 11.370 1.00 91.81 107 PHE A O 1
ATOM 864 N N . VAL A 1 108 ? -8.321 3.832 9.691 1.00 93.62 108 VAL A N 1
ATOM 865 C CA . VAL A 1 108 ? -7.138 3.377 8.950 1.00 93.62 108 VAL A CA 1
ATOM 866 C C . VAL A 1 108 ? -5.862 3.671 9.742 1.00 93.62 108 VAL A C 1
ATOM 868 O O . VAL A 1 108 ? -5.017 2.793 9.918 1.00 93.62 108 VAL A O 1
ATOM 871 N N . ARG A 1 109 ? -5.731 4.879 10.301 1.00 92.38 109 ARG A N 1
ATOM 872 C CA . ARG A 1 109 ? -4.557 5.289 11.091 1.00 92.38 109 ARG A CA 1
ATOM 873 C C . ARG A 1 109 ? -4.323 4.411 12.314 1.00 92.38 109 ARG A C 1
ATOM 875 O O . ARG A 1 109 ? -3.171 4.218 12.698 1.00 92.38 109 ARG A O 1
ATOM 882 N N . SER A 1 110 ? -5.36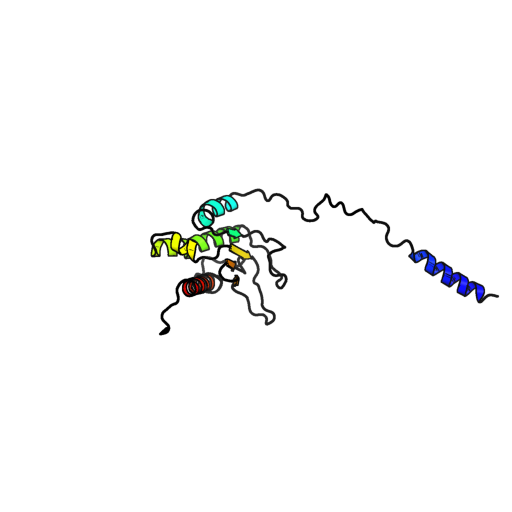9 3.876 12.933 1.00 87.75 110 SER A N 1
ATOM 883 C CA . SER A 1 110 ? -5.238 3.031 14.124 1.00 87.75 110 SER A CA 1
ATOM 884 C C . SER A 1 110 ? -4.897 1.581 13.785 1.00 87.75 110 SER A C 1
ATOM 886 O O . SER A 1 110 ? -4.059 0.991 14.464 1.00 87.75 110 SER A O 1
ATOM 888 N N . LEU A 1 111 ? -5.476 1.028 12.719 1.00 86.38 111 LEU A N 1
ATOM 889 C CA . LEU A 1 111 ? -5.447 -0.416 12.473 1.00 86.38 111 LEU A CA 1
ATOM 890 C C . LEU A 1 111 ? -4.587 -0.843 11.276 1.00 86.38 111 LEU A C 1
ATOM 892 O O . LEU A 1 111 ? -4.224 -2.009 11.181 1.00 86.38 111 LEU A O 1
ATOM 896 N N . PHE A 1 112 ? -4.252 0.057 10.348 1.00 89.25 112 PHE A N 1
ATOM 897 C CA . PHE A 1 112 ? -3.533 -0.325 9.130 1.00 89.25 112 PHE A CA 1
ATOM 898 C C . PHE A 1 112 ? -2.025 -0.462 9.405 1.00 89.25 112 PHE A C 1
ATOM 900 O O . PHE A 1 112 ? -1.487 0.327 10.204 1.00 89.25 112 PHE A O 1
ATOM 907 N N . PRO A 1 113 ? -1.324 -1.417 8.751 1.00 88.50 113 PRO A N 1
ATOM 908 C CA . PRO A 1 113 ? 0.125 -1.548 8.858 1.00 88.50 113 PRO A CA 1
ATOM 909 C C . PRO A 1 113 ? 0.862 -0.233 8.616 1.00 88.50 113 PRO A C 1
ATOM 911 O O . PRO A 1 113 ? 0.544 0.515 7.696 1.00 88.50 113 PRO A O 1
ATOM 914 N N . LYS A 1 114 ? 1.876 0.048 9.439 1.00 90.25 114 LYS A N 1
ATOM 915 C CA . LYS A 1 114 ? 2.656 1.295 9.357 1.00 90.25 114 LYS A CA 1
ATOM 916 C C . LYS A 1 114 ? 3.674 1.291 8.235 1.00 90.25 114 LYS A C 1
ATOM 918 O O . LYS A 1 114 ? 4.143 2.354 7.853 1.00 90.25 114 LYS A O 1
ATOM 923 N N . ILE A 1 115 ? 4.008 0.114 7.723 1.00 91.38 115 ILE A N 1
ATOM 924 C CA . ILE A 1 115 ? 4.946 -0.065 6.625 1.00 91.38 115 ILE A CA 1
ATOM 925 C C . ILE A 1 115 ? 4.313 -0.998 5.595 1.00 91.38 115 ILE A C 1
ATOM 927 O O . ILE A 1 115 ? 3.814 -2.065 5.959 1.00 91.38 115 ILE A O 1
ATOM 931 N N . VAL A 1 116 ? 4.368 -0.616 4.320 1.00 92.62 116 VAL A N 1
ATOM 932 C CA . VAL A 1 116 ? 3.962 -1.458 3.188 1.00 92.62 116 VAL A CA 1
ATOM 933 C C . VAL A 1 116 ? 5.104 -1.512 2.180 1.00 92.62 116 VAL A C 1
ATOM 935 O O . VAL A 1 116 ? 5.401 -0.519 1.526 1.00 92.62 116 VAL A O 1
ATOM 938 N N . ASP A 1 117 ? 5.728 -2.675 2.033 1.00 92.44 117 ASP A N 1
ATOM 939 C CA . ASP A 1 117 ? 6.779 -2.916 1.047 1.00 92.44 117 ASP A CA 1
ATOM 940 C C . ASP A 1 117 ? 6.207 -3.464 -0.254 1.00 92.44 117 ASP A C 1
ATOM 942 O O . ASP A 1 117 ? 5.428 -4.416 -0.246 1.00 92.44 117 ASP A O 1
ATOM 946 N N . LEU A 1 118 ? 6.651 -2.909 -1.377 1.00 93.38 118 LEU A N 1
ATOM 947 C CA . LEU A 1 118 ? 6.357 -3.410 -2.712 1.00 93.38 118 LEU A CA 1
ATOM 948 C C . LEU A 1 118 ? 7.567 -4.163 -3.262 1.00 93.38 118 LEU A C 1
ATOM 950 O O . LEU A 1 118 ? 8.651 -3.598 -3.406 1.00 93.38 118 LEU A O 1
ATOM 954 N N . ILE A 1 119 ? 7.365 -5.431 -3.615 1.00 91.81 119 ILE A N 1
ATOM 955 C CA . ILE A 1 119 ? 8.388 -6.299 -4.198 1.00 91.81 119 ILE A CA 1
ATOM 956 C C . ILE A 1 119 ? 7.925 -6.779 -5.574 1.00 91.81 119 ILE A C 1
ATOM 958 O O . ILE A 1 119 ? 6.795 -7.234 -5.756 1.00 91.81 119 ILE A O 1
ATOM 962 N N . GLY A 1 120 ? 8.809 -6.671 -6.566 1.00 91.44 120 GLY A N 1
ATOM 963 C CA . GLY A 1 120 ? 8.474 -6.925 -7.964 1.00 91.44 120 GLY A CA 1
ATOM 964 C C . GLY A 1 120 ? 8.273 -8.399 -8.285 1.00 91.44 120 GLY A C 1
ATOM 965 O O . GLY A 1 120 ? 7.357 -8.744 -9.031 1.00 91.44 120 GLY A O 1
ATOM 966 N N . SER A 1 121 ? 9.102 -9.269 -7.709 1.00 89.25 121 SER A N 1
ATOM 967 C CA . SER A 1 121 ? 9.020 -10.717 -7.914 1.00 89.25 121 SER A CA 1
ATOM 968 C C . SER A 1 121 ? 8.068 -11.398 -6.927 1.00 89.25 121 SER A C 1
ATOM 970 O O . SER A 1 121 ? 7.857 -10.897 -5.819 1.00 89.25 121 SER A O 1
ATOM 972 N N . PRO A 1 122 ? 7.529 -12.577 -7.279 1.00 87.44 122 PRO A N 1
ATOM 973 C CA . PRO A 1 122 ? 6.923 -13.464 -6.293 1.00 87.44 122 PRO A CA 1
ATOM 974 C C . PRO A 1 122 ? 7.967 -13.934 -5.268 1.00 87.44 122 PRO A C 1
ATOM 976 O O . PRO A 1 122 ? 9.152 -14.065 -5.586 1.00 87.44 122 PRO A O 1
ATOM 979 N N . ALA A 1 123 ? 7.514 -14.225 -4.052 1.00 84.75 123 ALA A N 1
ATOM 980 C CA . ALA A 1 123 ? 8.270 -14.995 -3.069 1.00 84.75 123 ALA A CA 1
ATOM 981 C C . ALA A 1 123 ? 7.737 -16.435 -3.030 1.00 84.75 123 ALA A C 1
ATOM 983 O O . ALA A 1 123 ? 6.554 -16.663 -3.283 1.00 84.75 123 ALA A O 1
ATOM 984 N N . TYR A 1 124 ? 8.594 -17.409 -2.721 1.00 82.12 124 TYR A N 1
ATOM 985 C CA . TYR A 1 124 ? 8.230 -18.828 -2.685 1.00 82.12 124 TYR A CA 1
ATOM 986 C C . TYR A 1 124 ? 8.738 -19.485 -1.410 1.00 82.12 124 TYR A C 1
ATOM 988 O O . TYR A 1 124 ? 9.913 -19.365 -1.073 1.00 82.12 124 TYR A O 1
ATOM 996 N N . ASN A 1 125 ? 7.863 -20.232 -0.742 1.00 78.69 125 ASN A N 1
ATOM 997 C CA . ASN A 1 125 ? 8.245 -21.112 0.357 1.00 78.69 125 ASN A CA 1
ATOM 998 C C . ASN A 1 125 ? 9.141 -22.258 -0.145 1.00 78.69 125 ASN A C 1
ATOM 1000 O O . ASN A 1 125 ? 9.163 -22.585 -1.332 1.00 78.69 125 ASN A O 1
ATOM 1004 N N . THR A 1 126 ? 9.823 -22.944 0.773 1.00 76.81 126 THR A N 1
ATOM 1005 C CA . THR A 1 126 ? 10.687 -24.100 0.456 1.00 76.81 126 THR A CA 1
ATOM 1006 C C . THR A 1 126 ? 9.945 -25.265 -0.209 1.00 76.81 126 THR A C 1
ATOM 1008 O O . THR A 1 126 ? 10.560 -26.065 -0.906 1.00 76.81 126 THR A O 1
ATOM 1011 N N . ASN A 1 127 ? 8.625 -25.351 -0.031 1.00 76.69 127 ASN A N 1
ATOM 1012 C CA . ASN A 1 127 ? 7.745 -26.325 -0.684 1.00 76.69 127 ASN A CA 1
ATOM 1013 C C . ASN A 1 127 ? 7.240 -25.874 -2.075 1.00 76.69 127 ASN A C 1
ATOM 1015 O O . ASN A 1 127 ? 6.415 -26.561 -2.670 1.00 76.69 127 ASN A O 1
ATOM 1019 N N . GLY A 1 128 ? 7.692 -24.720 -2.578 1.00 69.94 128 GLY A N 1
ATOM 1020 C CA . GLY A 1 128 ? 7.339 -24.187 -3.895 1.00 69.94 128 GLY A CA 1
ATOM 1021 C C . GLY A 1 128 ? 6.031 -23.391 -3.960 1.00 69.94 128 GLY A C 1
ATOM 1022 O O . GLY A 1 128 ? 5.686 -22.899 -5.031 1.00 69.94 128 GLY A O 1
ATOM 1023 N N . THR A 1 129 ? 5.295 -23.217 -2.856 1.00 73.44 129 THR A N 1
ATOM 1024 C CA . THR A 1 129 ? 4.069 -22.396 -2.860 1.00 73.44 129 THR A CA 1
ATOM 1025 C C . THR A 1 129 ? 4.406 -20.906 -2.849 1.00 73.44 129 THR A C 1
ATOM 1027 O O . THR A 1 129 ? 5.266 -20.486 -2.069 1.00 73.44 129 THR A O 1
ATOM 1030 N N . MET A 1 130 ? 3.702 -20.105 -3.653 1.00 75.00 130 MET A N 1
ATOM 1031 C CA . MET A 1 130 ? 3.871 -18.649 -3.683 1.00 75.00 130 MET A CA 1
ATOM 1032 C C . MET A 1 130 ? 3.397 -18.002 -2.374 1.00 75.00 130 MET A C 1
ATOM 1034 O O . MET A 1 130 ? 2.339 -18.341 -1.846 1.00 75.00 130 MET A O 1
ATOM 1038 N N . VAL A 1 131 ? 4.172 -17.044 -1.876 1.00 77.62 131 VAL A N 1
ATOM 1039 C CA . VAL A 1 131 ? 3.807 -16.170 -0.762 1.00 77.62 131 VAL A CA 1
ATOM 1040 C C . VAL A 1 131 ? 3.133 -14.931 -1.344 1.00 77.62 131 VAL A C 1
ATOM 1042 O O . VAL A 1 131 ? 3.767 -14.139 -2.040 1.00 77.62 131 VAL A O 1
ATOM 1045 N N . LEU A 1 132 ? 1.836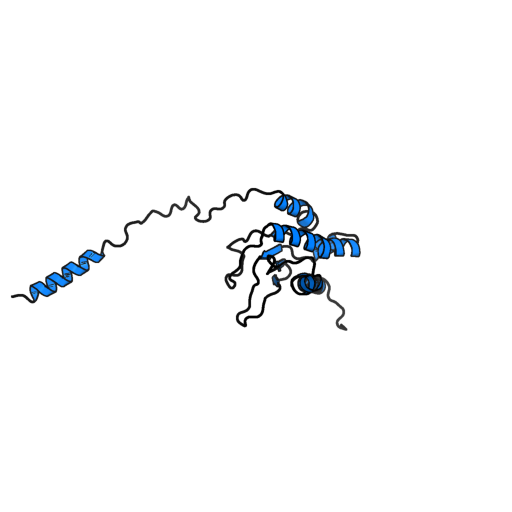 -14.789 -1.079 1.00 71.19 132 LEU A N 1
ATOM 1046 C CA . LEU A 1 132 ? 1.000 -13.704 -1.610 1.00 71.19 132 LEU A CA 1
ATOM 1047 C C . LEU A 1 132 ? 1.259 -12.376 -0.875 1.00 71.19 132 LEU A C 1
ATOM 1049 O O . LEU A 1 132 ? 1.208 -11.299 -1.459 1.00 71.19 132 LEU A O 1
ATOM 1053 N N . GLY A 1 133 ? 1.631 -12.468 0.400 1.00 68.12 133 GLY A N 1
ATOM 1054 C CA . GLY A 1 133 ? 2.082 -11.357 1.223 1.00 68.12 133 GLY A CA 1
ATOM 1055 C C . GLY A 1 133 ? 2.543 -11.854 2.587 1.00 68.12 133 GLY A C 1
ATOM 1056 O O . GLY A 1 133 ? 2.225 -12.975 2.986 1.00 68.12 133 GLY A O 1
ATOM 1057 N N . THR A 1 134 ? 3.314 -11.037 3.294 1.00 72.88 134 THR A N 1
ATOM 1058 C CA . THR A 1 134 ? 3.692 -11.293 4.691 1.00 72.88 134 THR A CA 1
ATOM 1059 C C . THR A 1 134 ? 3.246 -10.132 5.561 1.00 72.88 134 THR A C 1
ATOM 1061 O O . THR A 1 134 ? 3.238 -8.988 5.107 1.00 72.88 134 THR A O 1
ATOM 1064 N N . ALA A 1 135 ? 2.889 -10.426 6.810 1.00 67.75 135 ALA A N 1
ATOM 1065 C CA . ALA A 1 135 ? 2.625 -9.421 7.826 1.00 67.75 135 ALA A CA 1
ATOM 1066 C C . ALA A 1 135 ? 3.428 -9.726 9.094 1.00 67.75 135 ALA A C 1
ATOM 1068 O O . ALA A 1 135 ? 3.389 -10.831 9.630 1.00 67.75 135 ALA A O 1
ATOM 1069 N N . GLU A 1 136 ? 4.174 -8.737 9.579 1.00 72.50 136 GLU A N 1
ATOM 1070 C CA . GLU A 1 136 ? 4.956 -8.840 10.812 1.00 72.50 136 GLU A CA 1
ATOM 1071 C C . GLU A 1 136 ? 4.223 -8.102 11.935 1.00 72.50 136 GLU A C 1
ATOM 1073 O O . GLU A 1 136 ? 4.378 -6.888 12.105 1.00 72.50 136 GLU A O 1
ATOM 1078 N N . GLY A 1 137 ? 3.390 -8.834 12.683 1.00 64.38 137 GLY A N 1
ATOM 1079 C CA . GLY A 1 137 ? 2.734 -8.334 13.899 1.00 64.38 137 GLY A CA 1
ATOM 1080 C C . GLY A 1 137 ? 1.888 -7.078 13.680 1.00 64.38 137 GLY A C 1
ATOM 1081 O O . GLY A 1 137 ? 1.907 -6.175 14.511 1.00 64.38 137 GLY A O 1
ATOM 1082 N N . GLY A 1 138 ? 1.241 -6.971 12.516 1.00 66.50 138 GLY A N 1
ATOM 1083 C CA . GLY A 1 138 ? 0.431 -5.815 12.130 1.00 66.50 138 GLY A CA 1
ATOM 1084 C C . GLY A 1 138 ? 1.206 -4.517 11.886 1.00 66.50 138 GLY A C 1
ATOM 1085 O O . GLY A 1 138 ? 0.606 -3.492 11.579 1.00 66.50 138 GLY A O 1
ATOM 1086 N N . ARG A 1 139 ? 2.541 -4.529 11.997 1.00 79.38 139 ARG A N 1
ATOM 1087 C CA . ARG A 1 139 ? 3.378 -3.333 11.834 1.00 79.38 139 ARG A CA 1
ATOM 1088 C C . ARG A 1 139 ? 3.846 -3.137 10.398 1.00 79.38 139 ARG A C 1
ATOM 1090 O O . ARG A 1 139 ? 3.903 -2.000 9.935 1.00 79.38 139 ARG A O 1
ATOM 1097 N N . LYS A 1 140 ? 4.183 -4.228 9.714 1.00 86.31 140 LYS A N 1
ATOM 1098 C CA . LYS A 1 140 ? 4.708 -4.228 8.346 1.00 86.31 140 LYS A CA 1
ATOM 1099 C C . LYS A 1 140 ? 3.963 -5.245 7.500 1.00 86.31 140 LYS A C 1
ATOM 1101 O O . LYS A 1 140 ? 3.697 -6.341 7.984 1.00 86.31 140 LYS A O 1
ATOM 1106 N N . MET A 1 141 ? 3.695 -4.882 6.254 1.00 88.06 141 MET A N 1
ATOM 1107 C CA . MET A 1 141 ? 3.172 -5.754 5.216 1.00 88.06 141 MET A CA 1
ATOM 1108 C C . MET A 1 141 ? 4.092 -5.734 3.996 1.00 88.06 141 MET A C 1
ATOM 1110 O O . MET A 1 141 ? 4.609 -4.679 3.645 1.00 88.06 141 MET A O 1
ATOM 1114 N N . THR A 1 142 ? 4.268 -6.868 3.324 1.00 89.69 142 THR A N 1
ATOM 1115 C CA . THR A 1 142 ? 4.968 -6.932 2.032 1.00 89.69 142 THR A CA 1
ATOM 1116 C C . THR A 1 142 ? 4.040 -7.482 0.955 1.00 89.69 142 THR A C 1
ATOM 1118 O O . THR A 1 142 ? 3.471 -8.558 1.127 1.00 89.69 142 THR A O 1
ATOM 1121 N N . LEU A 1 143 ? 3.901 -6.751 -0.153 1.00 91.88 143 LEU A N 1
ATOM 1122 C CA . LEU A 1 143 ? 3.153 -7.136 -1.348 1.00 91.88 143 LEU A CA 1
ATOM 1123 C C . LEU A 1 143 ? 4.140 -7.600 -2.427 1.00 91.88 143 LEU A C 1
ATOM 1125 O O . LEU A 1 143 ? 4.937 -6.807 -2.931 1.00 91.88 143 LEU A O 1
ATOM 1129 N N . TYR A 1 144 ? 4.099 -8.888 -2.763 1.00 91.94 144 TYR A N 1
ATOM 1130 C CA . TYR A 1 144 ? 4.988 -9.515 -3.749 1.00 91.94 144 TYR A CA 1
ATOM 1131 C C . TYR A 1 144 ? 4.383 -9.517 -5.151 1.00 91.94 144 TYR A C 1
ATOM 1133 O O . TYR A 1 144 ? 3.190 -9.327 -5.314 1.00 91.94 144 TYR A O 1
ATOM 1141 N N . ASN A 1 145 ? 5.183 -9.830 -6.171 1.00 92.38 145 ASN A N 1
ATOM 1142 C CA . ASN A 1 145 ? 4.725 -10.019 -7.553 1.00 92.38 145 ASN A CA 1
ATOM 1143 C C . ASN A 1 145 ? 4.159 -8.751 -8.234 1.00 92.38 145 ASN A C 1
ATOM 1145 O O . ASN A 1 145 ? 3.425 -8.842 -9.221 1.00 92.38 145 ASN A O 1
ATOM 1149 N N . VAL A 1 146 ? 4.540 -7.560 -7.756 1.00 94.38 146 VAL A N 1
ATOM 1150 C CA . VAL A 1 146 ? 4.028 -6.268 -8.251 1.00 94.38 146 VAL A CA 1
ATOM 1151 C C . VAL A 1 146 ? 4.305 -6.059 -9.746 1.00 94.38 146 VAL A C 1
ATOM 1153 O O . VAL A 1 146 ? 3.515 -5.410 -10.435 1.00 94.38 146 VAL A O 1
ATOM 1156 N N . ASN A 1 147 ? 5.366 -6.652 -10.302 1.00 94.88 147 ASN A N 1
ATOM 1157 C CA . ASN A 1 147 ? 5.691 -6.481 -11.725 1.00 94.88 147 ASN A CA 1
ATOM 1158 C C . ASN A 1 147 ? 4.641 -7.132 -12.642 1.00 94.88 147 ASN A C 1
ATOM 1160 O O . ASN A 1 147 ? 4.375 -6.640 -13.739 1.00 94.88 147 ASN A O 1
ATOM 1164 N N . ASN A 1 148 ? 3.950 -8.164 -12.150 1.00 93.06 148 ASN A N 1
ATOM 1165 C CA . ASN A 1 148 ? 2.860 -8.835 -12.854 1.00 93.06 148 ASN A CA 1
ATOM 1166 C C . ASN A 1 148 ? 1.480 -8.214 -12.573 1.00 93.06 148 ASN A C 1
ATOM 1168 O O . ASN A 1 148 ? 0.457 -8.810 -12.905 1.00 93.06 148 ASN A O 1
ATOM 1172 N N . LEU A 1 149 ? 1.426 -7.010 -11.987 1.00 94.06 149 LEU A N 1
ATOM 1173 C CA . LEU A 1 149 ? 0.176 -6.296 -11.737 1.00 94.06 149 LEU A CA 1
ATOM 1174 C C . LEU A 1 149 ? -0.600 -6.047 -13.041 1.00 94.06 149 LEU A C 1
ATOM 1176 O O . LEU A 1 149 ? -0.102 -5.381 -13.960 1.00 94.06 149 LEU A O 1
ATOM 1180 N N . ASP A 1 150 ? -1.848 -6.514 -13.056 1.00 93.31 150 ASP A N 1
ATOM 1181 C CA . ASP A 1 150 ? -2.834 -6.323 -14.118 1.00 93.31 150 ASP A CA 1
ATOM 1182 C C . ASP A 1 150 ? -4.131 -5.743 -13.518 1.00 93.31 150 ASP A C 1
ATOM 1184 O O . ASP A 1 150 ? -4.961 -6.490 -12.996 1.00 93.31 150 ASP A O 1
ATOM 1188 N N . PRO A 1 151 ? -4.323 -4.409 -13.570 1.00 88.56 151 PRO A N 1
ATOM 1189 C CA . PRO A 1 151 ? -5.498 -3.759 -12.995 1.00 88.56 151 PRO A CA 1
ATOM 1190 C C . PRO A 1 151 ? -6.830 -4.154 -13.648 1.00 88.56 151 PRO 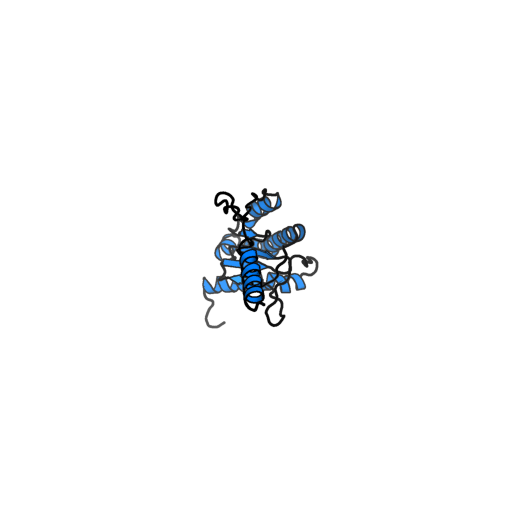A C 1
ATOM 1192 O O . PRO A 1 151 ? -7.883 -3.845 -13.101 1.00 88.56 151 PRO A O 1
ATOM 1195 N N . SER A 1 152 ? -6.802 -4.813 -14.813 1.00 92.56 152 SER A N 1
ATOM 1196 C CA . SER A 1 152 ? -8.013 -5.239 -15.526 1.00 92.56 152 SER A CA 1
ATOM 1197 C C . SER A 1 152 ? -8.638 -6.524 -14.971 1.00 92.56 152 SER A C 1
ATOM 1199 O O . SER A 1 152 ? -9.724 -6.905 -15.402 1.00 92.56 152 SER A O 1
ATOM 1201 N N . LYS A 1 153 ? -7.968 -7.192 -14.021 1.00 93.62 153 LYS A N 1
ATOM 1202 C CA . LYS A 1 153 ? -8.377 -8.486 -13.456 1.00 93.62 153 LYS A CA 1
ATOM 1203 C C . LYS A 1 153 ? -8.648 -8.369 -11.954 1.00 93.62 153 LYS A C 1
ATOM 1205 O O . LYS A 1 153 ? -7.779 -8.727 -11.155 1.00 93.62 153 LYS A O 1
ATOM 1210 N N . PRO A 1 154 ? -9.820 -7.861 -11.540 1.00 91.56 154 PRO A N 1
ATOM 1211 C CA . PRO A 1 154 ? -10.119 -7.606 -10.131 1.00 91.56 154 PRO A CA 1
ATOM 1212 C C . PRO A 1 154 ? -10.069 -8.873 -9.265 1.00 91.56 154 PRO A C 1
ATOM 1214 O O . PRO A 1 154 ? -9.628 -8.813 -8.119 1.00 91.56 154 PRO A O 1
ATOM 1217 N N . GLU A 1 155 ? -10.437 -10.034 -9.807 1.00 93.81 155 GLU A N 1
ATOM 1218 C CA . GLU A 1 155 ? -10.338 -11.316 -9.104 1.00 93.81 155 GLU A CA 1
ATOM 1219 C C . GLU A 1 155 ? -8.880 -11.651 -8.776 1.00 93.81 155 GLU A C 1
ATOM 1221 O O . GLU A 1 155 ? -8.568 -12.005 -7.640 1.00 93.81 155 GLU A O 1
ATOM 1226 N N . ALA A 1 156 ? -7.973 -11.453 -9.738 1.00 91.00 156 ALA A N 1
ATOM 1227 C CA . ALA A 1 156 ? -6.544 -11.674 -9.540 1.00 91.00 156 ALA A CA 1
ATOM 1228 C C . ALA A 1 156 ? -5.945 -10.657 -8.559 1.00 91.00 156 ALA A C 1
ATOM 1230 O O . ALA A 1 156 ? -5.108 -11.018 -7.738 1.00 91.00 156 ALA A O 1
ATOM 1231 N N . LEU A 1 157 ? -6.385 -9.394 -8.601 1.00 93.00 157 LEU A N 1
ATOM 1232 C CA . LEU A 1 157 ? -5.962 -8.387 -7.624 1.00 93.00 157 LEU A CA 1
ATOM 1233 C C . LEU A 1 157 ? -6.363 -8.773 -6.195 1.00 93.00 157 LEU A C 1
ATOM 1235 O O . LEU A 1 157 ? -5.571 -8.625 -5.262 1.00 93.00 157 LEU A O 1
ATOM 1239 N N . ASN A 1 158 ? -7.585 -9.276 -6.022 1.00 91.81 158 ASN A N 1
ATOM 1240 C CA . ASN A 1 158 ? -8.068 -9.741 -4.729 1.00 91.81 158 ASN A CA 1
ATOM 1241 C C . ASN A 1 158 ? -7.297 -10.968 -4.251 1.00 91.81 158 ASN A C 1
ATOM 1243 O O . ASN A 1 158 ? -6.874 -10.994 -3.098 1.00 91.81 158 ASN A O 1
ATOM 1247 N N . GLU A 1 159 ? -7.096 -11.958 -5.121 1.00 89.69 159 GLU A N 1
ATOM 1248 C CA . GLU A 1 159 ? -6.365 -13.181 -4.789 1.00 89.69 159 GLU A CA 1
ATOM 1249 C C . GLU A 1 159 ? -4.910 -12.895 -4.407 1.00 89.69 159 GLU A C 1
ATOM 1251 O O . GLU A 1 159 ? -4.431 -13.413 -3.402 1.00 89.69 159 GLU A O 1
ATOM 1256 N N . LEU A 1 160 ? -4.227 -12.042 -5.174 1.00 88.62 160 LEU A N 1
ATOM 1257 C CA . LEU A 1 160 ? -2.807 -11.759 -4.981 1.00 88.62 160 LEU A CA 1
ATOM 1258 C C . LEU A 1 160 ? -2.537 -10.767 -3.845 1.00 88.62 160 LEU A C 1
ATOM 1260 O O . LEU A 1 160 ? -1.523 -10.902 -3.168 1.00 88.62 160 LEU A O 1
ATOM 1264 N N . TYR A 1 161 ? -3.414 -9.780 -3.632 1.00 91.12 161 TYR A N 1
ATOM 1265 C CA . TYR A 1 161 ? -3.117 -8.643 -2.755 1.00 91.12 161 TYR A CA 1
ATOM 1266 C C . TYR A 1 161 ? -4.222 -8.386 -1.735 1.00 91.12 161 TYR A C 1
ATOM 1268 O O . TYR A 1 161 ? -4.023 -8.553 -0.531 1.00 91.12 161 TYR A O 1
ATOM 1276 N N . PHE A 1 162 ? -5.393 -7.949 -2.200 1.00 91.94 162 PHE A N 1
ATOM 1277 C CA . PHE A 1 162 ? -6.323 -7.228 -1.331 1.00 91.94 162 PHE A CA 1
ATOM 1278 C C . PHE A 1 162 ? -7.026 -8.133 -0.325 1.00 91.94 162 PHE A C 1
ATOM 1280 O O . PHE A 1 162 ? -7.222 -7.717 0.814 1.00 91.94 162 PHE A O 1
ATOM 1287 N N . LYS A 1 163 ? -7.284 -9.406 -0.656 1.00 90.06 163 LYS A N 1
ATOM 1288 C CA . LYS A 1 163 ? -7.774 -10.382 0.329 1.00 90.06 163 LYS A CA 1
ATOM 1289 C C . LYS A 1 163 ? -6.839 -10.465 1.537 1.00 90.06 163 LYS A C 1
ATOM 1291 O O . LYS A 1 163 ? -7.316 -10.449 2.668 1.00 90.06 163 LYS A O 1
ATOM 1296 N N . THR A 1 164 ? -5.529 -10.523 1.301 1.00 85.12 164 THR A N 1
ATOM 1297 C CA . THR A 1 164 ? -4.514 -10.561 2.363 1.00 85.12 164 THR A CA 1
ATOM 1298 C C . THR A 1 164 ? -4.482 -9.244 3.130 1.00 85.12 164 THR A C 1
ATOM 1300 O O . THR A 1 164 ? -4.482 -9.261 4.356 1.00 85.12 164 THR A O 1
ATOM 1303 N N . VAL A 1 165 ? -4.545 -8.100 2.437 1.00 88.25 165 VAL A N 1
ATOM 1304 C CA . VAL A 1 165 ? -4.590 -6.781 3.093 1.00 88.25 165 VAL A CA 1
ATOM 1305 C C . VAL A 1 165 ? -5.768 -6.686 4.070 1.00 88.25 165 VAL A C 1
ATOM 1307 O O . VAL A 1 165 ? -5.575 -6.349 5.237 1.00 88.25 165 VAL A O 1
ATOM 1310 N N . HIS A 1 166 ? -6.980 -7.026 3.623 1.00 90.38 166 HIS A N 1
ATOM 1311 C CA . HIS A 1 166 ? -8.175 -6.984 4.468 1.00 90.38 166 HIS A CA 1
ATOM 1312 C C . HIS A 1 166 ? -8.137 -8.037 5.588 1.00 90.38 166 HIS A C 1
ATOM 1314 O O . HIS A 1 166 ? -8.588 -7.759 6.698 1.00 90.38 166 HIS A O 1
ATOM 1320 N N . HIS A 1 167 ? -7.574 -9.222 5.328 1.00 87.25 167 HIS A N 1
ATOM 1321 C CA . HIS A 1 167 ? -7.406 -10.275 6.332 1.00 87.25 167 HIS A CA 1
ATOM 1322 C C . HIS A 1 167 ? -6.536 -9.815 7.508 1.00 87.25 167 HIS A C 1
ATOM 1324 O O . HIS A 1 167 ? -6.953 -9.912 8.661 1.00 87.25 167 HIS A O 1
ATOM 1330 N N . GLU A 1 168 ? -5.362 -9.254 7.217 1.00 81.94 168 GLU A N 1
ATOM 1331 C CA . GLU A 1 168 ? -4.439 -8.752 8.240 1.00 81.94 168 GLU A CA 1
ATOM 1332 C C . GLU A 1 168 ? -5.024 -7.569 9.007 1.00 81.94 168 GLU A C 1
ATOM 1334 O O . GLU A 1 168 ? -4.883 -7.468 10.226 1.00 81.94 168 GLU A O 1
ATOM 1339 N N . PHE A 1 169 ? -5.755 -6.703 8.313 1.00 85.06 169 PHE A N 1
ATOM 1340 C CA . PHE A 1 169 ? -6.463 -5.604 8.949 1.00 85.06 169 PHE A CA 1
ATOM 1341 C C . PHE A 1 169 ? -7.525 -6.098 9.949 1.00 85.06 169 PHE A C 1
ATOM 1343 O O . PHE A 1 169 ? -7.613 -5.584 11.066 1.00 85.06 169 PHE A O 1
ATOM 1350 N N . GLY A 1 170 ? -8.261 -7.159 9.601 1.00 85.19 170 GLY A N 1
ATOM 1351 C CA . GLY A 1 170 ? -9.184 -7.837 10.513 1.00 85.19 170 GLY A CA 1
ATOM 1352 C C . GLY A 1 170 ? -8.486 -8.454 11.731 1.00 85.19 170 GLY A C 1
ATOM 1353 O O . GLY A 1 170 ? -8.999 -8.356 12.847 1.00 85.19 170 GLY A O 1
ATOM 1354 N N . HIS A 1 171 ? -7.289 -9.028 11.564 1.00 84.25 171 HIS A N 1
ATOM 1355 C CA . HIS A 1 171 ? -6.495 -9.523 12.698 1.00 84.25 171 HIS A CA 1
ATOM 1356 C C . HIS A 1 171 ? -6.122 -8.409 13.672 1.00 84.25 171 HIS A C 1
ATOM 1358 O O . HIS A 1 171 ? -6.327 -8.566 14.875 1.00 84.25 171 HIS A O 1
ATOM 1364 N N . ILE A 1 172 ? -5.626 -7.273 13.173 1.00 83.06 172 ILE A N 1
ATOM 1365 C CA . ILE A 1 172 ? -5.242 -6.126 14.013 1.00 83.06 172 ILE A CA 1
ATOM 1366 C C . ILE A 1 172 ? -6.468 -5.553 14.733 1.00 83.06 172 ILE A C 1
ATOM 1368 O O . ILE A 1 172 ? -6.406 -5.239 15.927 1.00 83.06 172 ILE A O 1
ATOM 1372 N N . GLN A 1 173 ? -7.607 -5.467 14.040 1.00 85.38 173 GLN A N 1
ATOM 1373 C CA . GLN A 1 173 ? -8.871 -5.068 14.652 1.00 85.38 173 GLN A CA 1
ATOM 1374 C C . GLN A 1 173 ? -9.242 -5.991 15.812 1.00 85.38 173 GLN A C 1
ATOM 1376 O O . GLN A 1 173 ? -9.505 -5.504 16.909 1.00 85.38 173 GLN A O 1
ATOM 1381 N N . ASN A 1 174 ? -9.207 -7.306 15.600 1.00 84.31 174 ASN A N 1
ATOM 1382 C CA . ASN A 1 174 ? -9.577 -8.295 16.611 1.00 84.31 174 ASN A CA 1
ATOM 1383 C C . ASN A 1 174 ? -8.606 -8.323 17.800 1.00 84.31 174 ASN A C 1
ATOM 1385 O O . ASN A 1 174 ? -9.023 -8.570 18.931 1.00 84.31 174 ASN A O 1
ATOM 1389 N N . GLN A 1 175 ? -7.324 -8.032 17.566 1.00 82.38 175 GLN A N 1
ATOM 1390 C CA . GLN A 1 175 ? -6.332 -7.844 18.628 1.00 82.38 175 GLN A CA 1
ATOM 1391 C C . GLN A 1 175 ? -6.606 -6.579 19.454 1.00 82.38 175 GLN A C 1
ATOM 1393 O O . GLN A 1 175 ? -6.425 -6.588 20.670 1.00 82.38 175 GLN A O 1
ATOM 1398 N N . THR A 1 176 ? -7.063 -5.502 18.808 1.00 81.06 176 THR A N 1
ATOM 1399 C CA . THR A 1 176 ? -7.369 -4.217 19.462 1.00 81.06 176 THR A CA 1
ATOM 1400 C C . THR A 1 176 ? -8.706 -4.263 20.206 1.00 81.06 176 THR A C 1
ATOM 1402 O O . THR A 1 176 ? -8.849 -3.714 21.298 1.00 81.06 176 THR A O 1
ATOM 1405 N N . LYS A 1 177 ? -9.699 -4.934 19.619 1.00 83.38 177 LYS A N 1
ATOM 1406 C CA . LYS A 1 177 ? -11.037 -5.135 20.166 1.00 83.38 177 LYS A CA 1
ATOM 1407 C C . LYS A 1 177 ? -11.531 -6.526 19.779 1.00 83.38 177 LYS A C 1
ATOM 1409 O O . LYS A 1 177 ? -11.919 -6.756 18.638 1.00 83.38 177 LYS A O 1
ATOM 1414 N N . ALA A 1 178 ? -11.557 -7.431 20.753 1.00 84.38 178 ALA A N 1
ATOM 1415 C CA . ALA A 1 178 ? -12.012 -8.800 20.539 1.00 84.38 178 ALA A CA 1
ATOM 1416 C C . ALA A 1 178 ? -13.476 -8.850 20.070 1.00 84.38 178 ALA A C 1
ATOM 1418 O O . ALA A 1 178 ? -14.331 -8.115 20.577 1.00 84.38 178 ALA A O 1
ATOM 1419 N N . TYR A 1 179 ? -13.765 -9.753 19.135 1.00 81.88 179 TYR A N 1
ATOM 1420 C CA . TYR A 1 179 ? -15.133 -10.110 18.776 1.00 81.88 179 TYR A CA 1
ATOM 1421 C C . TYR A 1 179 ? -15.759 -11.012 19.860 1.00 81.88 179 TYR A C 1
ATOM 1423 O O . TYR A 1 179 ? -15.034 -11.630 20.651 1.00 81.88 179 TYR A O 1
ATOM 1431 N N . PRO A 1 180 ? -17.100 -11.078 19.956 1.00 86.69 180 PRO A N 1
ATOM 1432 C CA . PRO A 1 180 ? -17.767 -11.958 20.911 1.00 86.69 180 PRO A CA 1
ATOM 1433 C C . PRO A 1 180 ? -17.369 -13.419 20.691 1.00 86.69 180 PRO A C 1
ATOM 1435 O O . PRO A 1 180 ? -17.327 -13.875 19.557 1.00 86.69 180 PRO A O 1
ATOM 1438 N N . LYS A 1 181 ? -17.151 -14.181 21.768 1.00 79.44 181 LYS A N 1
ATOM 1439 C CA . LYS A 1 181 ? -16.699 -15.590 21.708 1.00 79.44 181 LYS A CA 1
ATOM 1440 C C . LYS A 1 181 ? -17.664 -16.562 21.008 1.00 79.44 181 LYS A C 1
ATOM 1442 O O . LYS A 1 181 ? -17.359 -17.742 20.908 1.00 79.44 181 LYS A O 1
ATOM 1447 N N . GLU A 1 182 ? -18.841 -16.089 20.622 1.00 85.62 182 GLU A N 1
ATOM 1448 C CA . GLU A 1 182 ? -19.890 -16.871 19.965 1.00 85.62 182 GLU A CA 1
ATOM 1449 C C . GLU A 1 182 ? -19.669 -17.015 18.448 1.00 85.62 182 GLU A C 1
ATOM 1451 O O . GLU A 1 182 ? -20.397 -17.772 17.808 1.00 85.62 182 GLU A O 1
ATOM 1456 N N . PHE A 1 183 ? -18.682 -16.303 17.891 1.00 71.62 183 PHE A N 1
ATOM 1457 C CA . PHE A 1 183 ? -18.295 -16.332 16.478 1.00 71.62 183 PHE A CA 1
ATOM 1458 C C . PHE A 1 183 ? -16.997 -17.108 16.242 1.00 71.62 183 PHE A C 1
ATOM 1460 O O . PHE A 1 183 ? -16.146 -17.137 17.162 1.00 71.62 183 PHE A O 1
#

pLDDT: mean 80.18, std 16.57, range [45.09, 98.19]

Radius of gyration: 26.8 Å; chains: 1; bounding box: 96×51×37 Å

Secondary structure (DSSP, 8-state):
--HHHHHHHHHHHHGGGGGS--------TTS-SS--------HHHHHHIIIIIHHH--EEE-S--TTTS-TTS-PPBPPHHHHHHHHHHHIIIIIIHHHHHHTSTHHHHHHS-SEEEEBSSPEE-TTS-EE-EEEETTTEEEE--GGG--TT-HHHHIIIIIHHHHHHHHHHHHHHSPPPTT-

Sequence (183 aa):
MKLKNIKSLTLAICLVNLFACSEDNPIDYSKSVIITEPTVSNNFDKWLDHNILGPYNIDLRYKIKDNETSMTYHLAPAEFEKSIRMAHLVKYLCLETYDEATGSTEFVRSLFPKIVDLIGSPAYNTNGTMVLGTAEGGRKMTLYNVNNLDPSKPEALNELYFKTVHHEFGHIQNQTKAYPKEF

Foldseek 3Di:
DDVPVVVVVVVVVVVVVPPDDDPPPPPPPVDDPPPPPPPPQDPLNVVCVVQPCVLQLAAEDQDDDPVPDPPQWPFAGADPVLSSVVSVCCSPVPQVVVCVVPVGSVLNNQQAANYEYETQAWGADPVGDTDLWDDDPRHYIYGHNSVVDDPVCVVVCCVRPVVVRVVSSVVSVCVVPNDPPVD